Protein AF-A0A940LRX6-F1 (afdb_monomer_lite)

Foldseek 3Di:
DDLQVLLVVLCVLCVVLVHHLCNLCVQLVHHVVLSVQQHPDPVRPDRDDDDPSSSVSSVVSSVVSVVVVVVVVVD

Structure (mmCIF, N/CA/C/O backbone):
data_AF-A0A940LRX6-F1
#
_entry.id   AF-A0A940LRX6-F1
#
loop_
_atom_site.group_PDB
_atom_site.id
_atom_site.type_symbol
_atom_site.label_atom_id
_atom_site.label_alt_id
_atom_site.label_comp_id
_atom_site.label_asym_id
_atom_site.label_entity_id
_atom_site.label_seq_id
_atom_site.pdbx_PDB_ins_code
_atom_site.Cartn_x
_atom_site.Cartn_y
_atom_site.Cartn_z
_atom_site.occupancy
_atom_site.B_iso_or_equiv
_atom_site.auth_seq_id
_atom_site.auth_comp_id
_atom_site.auth_asym_id
_atom_site.auth_atom_id
_atom_site.pdbx_PDB_model_num
ATOM 1 N N . MET A 1 1 ? -0.983 11.339 -15.214 1.00 60.78 1 MET A N 1
ATOM 2 C CA . MET A 1 1 ? -0.779 11.030 -13.786 1.00 60.78 1 MET A CA 1
ATOM 3 C C . MET A 1 1 ? 0.513 10.239 -13.706 1.00 60.78 1 MET A C 1
ATOM 5 O O . MET A 1 1 ? 0.624 9.243 -14.409 1.00 60.78 1 MET A O 1
ATOM 9 N N . ASP A 1 2 ? 1.513 10.748 -12.993 1.00 88.94 2 ASP A N 1
ATOM 10 C CA . ASP A 1 2 ? 2.814 10.087 -12.845 1.00 88.94 2 ASP A CA 1
ATOM 11 C C . ASP A 1 2 ? 2.696 8.899 -11.869 1.00 88.94 2 ASP A C 1
ATOM 13 O O . ASP A 1 2 ? 1.940 8.956 -10.896 1.00 88.94 2 ASP A O 1
ATOM 17 N N . GLN A 1 3 ? 3.430 7.812 -12.118 1.00 88.06 3 GLN A N 1
ATOM 18 C CA . GLN A 1 3 ? 3.416 6.620 -11.268 1.00 88.06 3 GLN A CA 1
ATOM 19 C C . GLN A 1 3 ? 3.772 6.967 -9.818 1.00 88.06 3 GLN A C 1
ATOM 21 O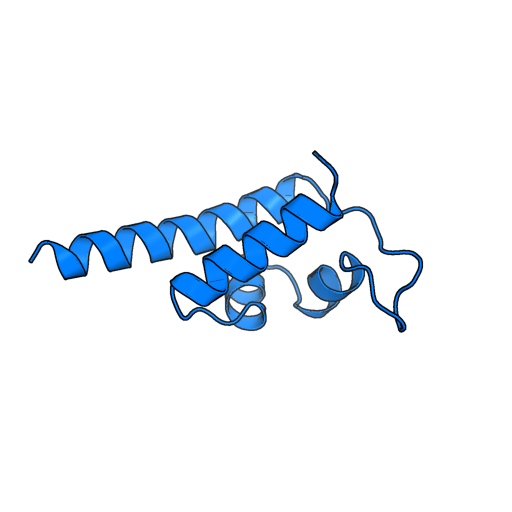 O . GLN A 1 3 ? 3.164 6.425 -8.899 1.00 88.06 3 GLN A O 1
ATOM 26 N N . GLN A 1 4 ? 4.714 7.886 -9.590 1.00 93.75 4 GLN A N 1
ATOM 27 C CA . GLN A 1 4 ? 5.091 8.277 -8.227 1.00 93.75 4 GLN A CA 1
ATOM 28 C C . GLN A 1 4 ? 3.945 8.979 -7.490 1.00 93.75 4 GLN A C 1
ATOM 30 O O . GLN A 1 4 ? 3.760 8.755 -6.295 1.00 93.75 4 GLN A O 1
ATOM 35 N N . GLN A 1 5 ? 3.120 9.747 -8.207 1.00 94.31 5 GLN A N 1
ATOM 36 C CA . GLN A 1 5 ? 1.918 10.361 -7.639 1.00 94.31 5 GLN A CA 1
ATOM 37 C C . GLN A 1 5 ? 0.890 9.302 -7.232 1.00 94.31 5 GLN A C 1
ATOM 39 O O . GLN A 1 5 ? 0.309 9.407 -6.156 1.00 94.31 5 GLN A O 1
ATOM 44 N N . ILE A 1 6 ? 0.705 8.260 -8.052 1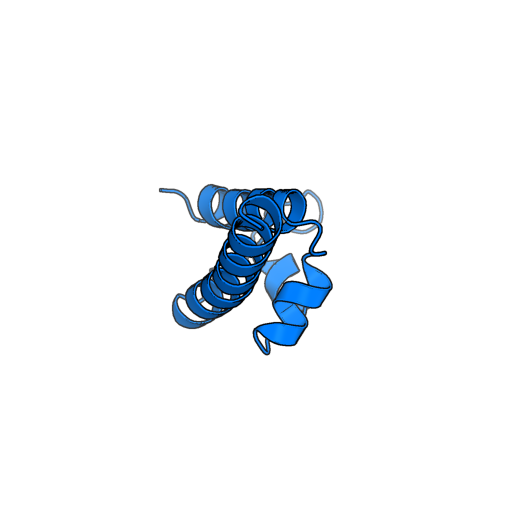.00 94.00 6 ILE A N 1
ATOM 45 C CA . ILE A 1 6 ? -0.182 7.133 -7.723 1.00 94.00 6 ILE A CA 1
ATOM 46 C C . ILE A 1 6 ? 0.314 6.438 -6.454 1.00 94.00 6 ILE A C 1
ATOM 48 O O . ILE A 1 6 ? -0.453 6.255 -5.514 1.00 94.00 6 ILE A O 1
ATOM 52 N N . ILE A 1 7 ? 1.605 6.101 -6.389 1.00 94.50 7 ILE A N 1
ATOM 53 C CA . ILE A 1 7 ? 2.183 5.428 -5.221 1.00 94.50 7 ILE A CA 1
ATOM 54 C C . ILE A 1 7 ? 2.044 6.280 -3.952 1.00 94.50 7 ILE A C 1
ATOM 56 O O . ILE A 1 7 ? 1.608 5.755 -2.930 1.00 94.50 7 ILE A O 1
ATOM 60 N N . SER A 1 8 ? 2.330 7.584 -4.021 1.00 94.56 8 SER A N 1
ATOM 61 C CA . SER A 1 8 ? 2.138 8.502 -2.888 1.00 94.56 8 SER A CA 1
ATOM 62 C C . SER A 1 8 ? 0.674 8.566 -2.446 1.00 94.56 8 SER A C 1
ATOM 64 O O . SER A 1 8 ? 0.384 8.498 -1.255 1.00 94.56 8 SER A O 1
ATOM 66 N N . ALA A 1 9 ? -0.266 8.622 -3.394 1.00 95.69 9 ALA A N 1
ATOM 67 C CA . ALA A 1 9 ? -1.691 8.666 -3.084 1.00 95.69 9 ALA A CA 1
ATOM 68 C C . ALA A 1 9 ? -2.178 7.394 -2.368 1.00 95.69 9 ALA A C 1
ATOM 70 O O . ALA A 1 9 ? -3.021 7.483 -1.473 1.00 95.69 9 ALA A O 1
ATOM 71 N N . LEU A 1 10 ? -1.643 6.218 -2.719 1.00 95.94 10 LEU A N 1
ATOM 72 C CA . LEU A 1 10 ? -1.938 4.968 -2.009 1.00 95.94 10 LEU A CA 1
ATOM 73 C C . LEU A 1 10 ? -1.447 5.015 -0.561 1.00 95.94 10 LEU A C 1
ATOM 75 O O . LEU A 1 10 ? -2.180 4.614 0.341 1.00 95.94 10 LEU A O 1
ATOM 79 N N . GLU A 1 11 ? -0.241 5.535 -0.324 1.00 96.50 11 GLU A N 1
ATOM 80 C CA . GLU A 1 11 ? 0.299 5.674 1.032 1.00 96.50 11 GLU A CA 1
ATOM 81 C C . GLU A 1 11 ? -0.521 6.644 1.877 1.00 96.50 11 GLU A C 1
ATOM 83 O O . GLU A 1 11 ? -0.859 6.331 3.019 1.00 96.50 11 GLU A O 1
ATOM 88 N N . ASP A 1 12 ? -0.898 7.789 1.308 1.00 97.25 12 ASP A N 1
ATOM 89 C CA . ASP A 1 12 ? -1.710 8.782 2.005 1.00 97.25 12 ASP A CA 1
ATOM 90 C C . ASP A 1 12 ? -3.093 8.232 2.355 1.00 97.25 12 ASP A C 1
ATOM 92 O O . ASP A 1 12 ? -3.579 8.439 3.468 1.00 97.25 12 ASP A O 1
ATOM 96 N N . ARG A 1 13 ? -3.728 7.496 1.435 1.00 97.38 13 ARG A N 1
ATOM 97 C CA . ARG A 1 13 ? -5.013 6.832 1.696 1.00 97.38 13 ARG A CA 1
ATOM 98 C C . ARG A 1 13 ? -4.891 5.774 2.786 1.00 97.38 13 ARG A C 1
ATOM 100 O O . ARG A 1 13 ? -5.658 5.810 3.742 1.00 97.38 13 ARG A O 1
ATOM 107 N N . ALA A 1 14 ? -3.902 4.886 2.688 1.00 97.12 14 ALA A N 1
ATOM 108 C CA . ALA A 1 14 ? -3.650 3.860 3.698 1.00 97.12 14 ALA A CA 1
ATOM 109 C C . ALA A 1 14 ? -3.404 4.480 5.086 1.00 97.12 14 ALA A C 1
ATOM 111 O O . ALA A 1 14 ? -3.966 4.028 6.084 1.00 97.12 14 ALA A O 1
ATOM 112 N N . LYS A 1 15 ? -2.635 5.576 5.144 1.00 96.81 15 LYS A N 1
ATOM 113 C CA . LYS A 1 15 ? -2.374 6.330 6.375 1.00 96.81 15 LYS A CA 1
ATOM 114 C C . LYS A 1 15 ? -3.643 6.945 6.965 1.00 96.81 15 LYS A C 1
ATOM 116 O O . LYS A 1 15 ? -3.813 6.880 8.179 1.00 96.81 15 LYS A O 1
ATOM 121 N N . ARG A 1 16 ? -4.532 7.515 6.140 1.00 96.44 16 ARG A N 1
ATOM 122 C CA . ARG A 1 16 ? -5.804 8.105 6.604 1.00 96.44 16 ARG A CA 1
ATOM 123 C C . ARG A 1 16 ? -6.707 7.094 7.301 1.00 96.44 16 ARG A C 1
ATOM 125 O O . ARG A 1 16 ? -7.343 7.451 8.279 1.00 96.44 16 ARG A O 1
ATOM 132 N N . VAL A 1 17 ? -6.706 5.843 6.847 1.00 94.50 17 VAL A N 1
ATOM 133 C CA . VAL A 1 17 ? -7.481 4.755 7.470 1.00 94.50 17 VAL A CA 1
ATOM 134 C C . VAL A 1 17 ? -6.699 3.965 8.528 1.00 94.50 17 VAL A C 1
ATOM 136 O O . VAL A 1 17 ? -7.095 2.863 8.921 1.00 94.50 17 VAL A O 1
ATOM 139 N N . GLY A 1 18 ? -5.550 4.494 8.964 1.00 95.38 18 GLY A N 1
ATOM 140 C CA . GLY A 1 18 ? -4.721 3.897 10.009 1.00 95.38 18 GLY A CA 1
ATOM 141 C C . GLY A 1 18 ? -4.112 2.542 9.638 1.00 95.38 18 GLY A C 1
ATOM 142 O O . GLY A 1 18 ? -3.801 1.755 10.530 1.00 95.38 18 GLY A O 1
ATOM 143 N N . LEU A 1 19 ? -3.951 2.235 8.346 1.00 95.06 19 LEU A N 1
ATOM 144 C CA . LEU A 1 19 ? -3.453 0.943 7.879 1.00 95.06 19 LEU A CA 1
ATOM 145 C C . LEU A 1 19 ? -2.001 1.069 7.378 1.00 95.06 19 LEU A C 1
ATOM 147 O O . LEU A 1 19 ? -1.753 1.717 6.360 1.00 95.06 19 LEU A O 1
ATOM 151 N N . PRO A 1 20 ? -1.013 0.450 8.053 1.00 96.38 20 PRO A N 1
ATOM 152 C CA . PRO A 1 20 ? 0.372 0.488 7.600 1.00 96.38 20 PRO A CA 1
ATOM 153 C C . PRO A 1 20 ? 0.533 -0.148 6.217 1.00 96.38 20 PRO A C 1
ATOM 155 O O . PRO A 1 20 ? 0.005 -1.228 5.952 1.00 96.38 20 PRO A O 1
ATOM 158 N N . MET A 1 21 ? 1.344 0.466 5.354 1.00 96.19 21 MET A N 1
ATOM 159 C CA . MET A 1 21 ? 1.532 0.003 3.973 1.00 96.19 21 MET A CA 1
ATOM 160 C C . MET A 1 21 ? 2.033 -1.447 3.882 1.00 96.19 21 MET A C 1
ATOM 162 O O . MET A 1 21 ? 1.664 -2.179 2.968 1.00 96.19 21 MET A O 1
ATOM 166 N N . ALA A 1 22 ? 2.836 -1.893 4.854 1.00 96.25 22 ALA A N 1
ATOM 167 C CA . ALA A 1 22 ? 3.289 -3.280 4.939 1.00 96.25 22 ALA A CA 1
ATOM 168 C C . ALA A 1 22 ? 2.124 -4.270 5.119 1.00 96.25 22 ALA A C 1
ATOM 170 O O . ALA A 1 22 ? 2.112 -5.328 4.492 1.00 96.25 22 ALA A O 1
ATOM 171 N N . GLU A 1 23 ? 1.132 -3.905 5.931 1.00 97.06 23 GLU A N 1
ATOM 172 C CA . GLU A 1 23 ? -0.067 -4.711 6.154 1.00 97.06 23 GLU A CA 1
ATOM 173 C C . GLU A 1 23 ? -0.981 -4.685 4.926 1.00 97.06 23 GLU A C 1
ATOM 175 O O . GLU A 1 23 ? -1.466 -5.733 4.504 1.00 97.06 23 GLU A O 1
ATOM 180 N N . VAL A 1 24 ? -1.147 -3.523 4.282 1.00 97.75 24 VAL A N 1
ATOM 181 C CA . VAL A 1 24 ? -1.878 -3.435 3.007 1.00 97.75 24 VAL A CA 1
ATOM 182 C C . VAL A 1 24 ? -1.251 -4.353 1.957 1.00 97.75 24 VAL A C 1
ATOM 184 O O . VAL A 1 24 ? -1.954 -5.134 1.322 1.00 97.75 24 VAL A O 1
ATOM 187 N N . CYS A 1 25 ? 0.076 -4.301 1.798 1.00 97.38 25 CYS A N 1
ATOM 188 C CA . CYS A 1 25 ? 0.803 -5.155 0.860 1.00 97.38 25 CYS A CA 1
ATOM 189 C C . CYS A 1 25 ? 0.568 -6.637 1.173 1.00 97.38 25 CYS A C 1
ATOM 191 O O . CYS A 1 25 ? 0.215 -7.404 0.278 1.00 97.38 25 CYS A O 1
ATOM 193 N N . LYS A 1 26 ? 0.681 -7.027 2.449 1.00 97.44 26 LYS A N 1
ATOM 194 C CA . LYS A 1 26 ? 0.431 -8.400 2.900 1.00 97.44 26 LYS A CA 1
ATOM 195 C C . LYS A 1 26 ? -0.981 -8.872 2.537 1.00 97.44 26 LYS A C 1
ATOM 197 O O . LYS A 1 26 ? -1.118 -9.951 1.967 1.00 97.44 26 LYS A O 1
ATOM 202 N N . ARG A 1 27 ? -2.011 -8.060 2.798 1.00 97.19 27 ARG A N 1
ATOM 203 C CA . ARG A 1 27 ? -3.413 -8.358 2.440 1.00 97.19 27 ARG A CA 1
ATOM 204 C C . ARG A 1 27 ? -3.636 -8.421 0.930 1.00 97.19 27 ARG A C 1
ATOM 206 O O . ARG A 1 27 ? -4.376 -9.272 0.458 1.00 97.19 27 ARG A O 1
ATOM 213 N N . ALA A 1 28 ? -2.934 -7.583 0.172 1.00 96.88 28 ALA A N 1
ATOM 214 C CA . ALA A 1 28 ? -2.956 -7.581 -1.288 1.00 96.88 28 ALA A CA 1
ATOM 215 C C . ALA A 1 28 ? -2.152 -8.743 -1.917 1.00 96.88 28 ALA A C 1
ATOM 217 O O . ALA A 1 28 ? -2.093 -8.860 -3.144 1.00 96.88 28 ALA A O 1
ATOM 218 N N . GLY A 1 29 ? -1.503 -9.595 -1.110 1.00 96.88 29 GLY A N 1
ATOM 219 C CA . GLY A 1 29 ? -0.643 -10.681 -1.591 1.00 96.88 29 GLY A CA 1
ATOM 220 C C . GLY A 1 29 ? 0.647 -10.187 -2.256 1.00 96.88 29 GLY A C 1
ATOM 221 O O . GLY A 1 29 ? 1.204 -10.860 -3.122 1.00 96.88 29 GLY A O 1
ATOM 222 N N . ILE A 1 30 ? 1.110 -8.992 -1.890 1.00 96.00 30 ILE A N 1
ATOM 223 C CA . ILE A 1 30 ? 2.308 -8.342 -2.422 1.00 96.00 30 ILE A CA 1
ATOM 224 C C . ILE A 1 30 ? 3.338 -8.254 -1.302 1.00 96.00 30 ILE A C 1
ATOM 226 O O . ILE A 1 30 ? 3.056 -7.802 -0.196 1.00 96.00 30 ILE A O 1
ATOM 230 N N . HIS A 1 31 ? 4.573 -8.662 -1.578 1.00 95.56 31 HIS A N 1
ATOM 231 C CA . HIS A 1 31 ? 5.633 -8.508 -0.590 1.00 95.56 31 HIS A CA 1
ATOM 232 C C . HIS A 1 31 ? 5.953 -7.010 -0.375 1.00 95.56 31 HIS A C 1
ATOM 234 O O . HIS A 1 31 ? 6.125 -6.298 -1.367 1.00 95.56 31 HIS A O 1
ATOM 240 N N . PRO A 1 32 ? 6.106 -6.505 0.866 1.00 94.50 32 PRO A N 1
ATOM 241 C CA . PRO A 1 32 ? 6.363 -5.081 1.118 1.00 94.50 32 PRO A CA 1
ATOM 242 C C . PRO A 1 32 ? 7.590 -4.533 0.379 1.00 94.50 32 PRO A C 1
ATOM 244 O O . PRO A 1 32 ? 7.569 -3.413 -0.122 1.00 94.50 32 PRO A O 1
ATOM 247 N N . THR A 1 33 ? 8.641 -5.345 0.221 1.00 94.19 33 THR A N 1
ATOM 248 C CA . THR A 1 33 ? 9.836 -4.936 -0.542 1.00 94.19 33 THR A CA 1
ATOM 249 C C . THR A 1 33 ? 9.563 -4.759 -2.037 1.00 94.19 33 THR A C 1
ATOM 251 O O . THR A 1 33 ? 10.261 -3.983 -2.688 1.00 94.19 33 THR A O 1
ATOM 254 N N . THR A 1 34 ? 8.553 -5.435 -2.595 1.00 94.69 34 THR A N 1
ATOM 255 C CA . THR A 1 34 ? 8.093 -5.205 -3.971 1.00 94.69 34 THR A CA 1
ATOM 256 C C . THR A 1 34 ? 7.524 -3.800 -4.098 1.00 94.69 34 THR A C 1
ATOM 258 O O . THR A 1 34 ? 7.909 -3.081 -5.014 1.00 94.69 34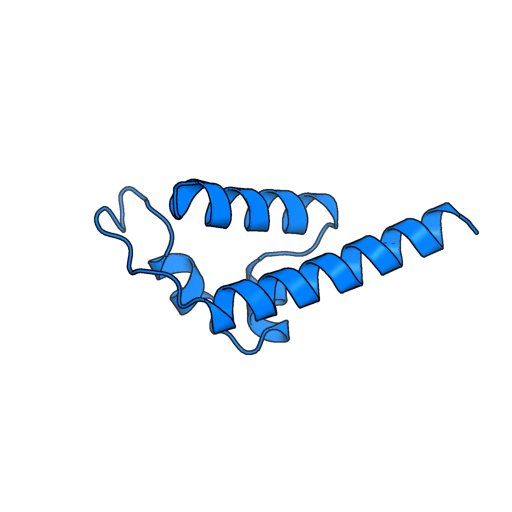 THR A O 1
ATOM 261 N N . PHE A 1 35 ? 6.695 -3.379 -3.140 1.00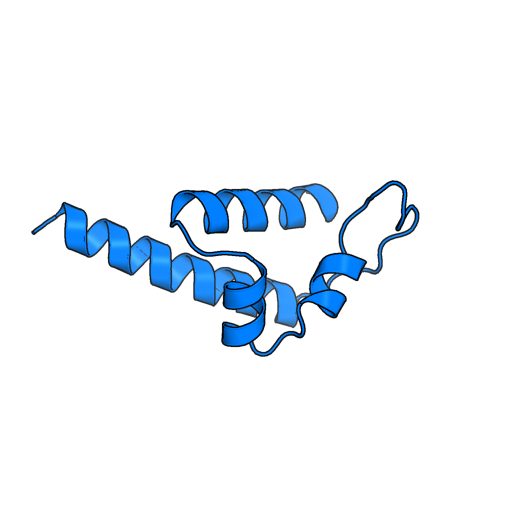 94.31 35 PHE A N 1
ATOM 262 C CA . PHE A 1 35 ? 6.152 -2.023 -3.099 1.00 94.31 35 PHE A CA 1
ATOM 263 C C . PHE A 1 35 ? 7.250 -0.972 -2.892 1.00 94.31 35 PHE A C 1
ATOM 265 O O . PHE A 1 35 ? 7.305 0.016 -3.618 1.00 94.31 35 PHE A O 1
ATOM 272 N N . SER A 1 36 ? 8.201 -1.210 -1.978 1.00 92.50 36 SER A N 1
ATOM 273 C CA . SER A 1 36 ? 9.328 -0.290 -1.755 1.00 92.50 36 SER A CA 1
ATOM 274 C C . SER A 1 36 ? 10.164 -0.040 -3.016 1.00 92.50 36 SER A C 1
ATOM 276 O O . SER A 1 36 ? 10.688 1.055 -3.190 1.00 92.50 36 SER A O 1
ATOM 278 N N . ARG A 1 37 ? 10.267 -1.020 -3.925 1.00 94.75 37 ARG A N 1
ATOM 279 C CA . ARG A 1 37 ? 10.990 -0.878 -5.204 1.00 94.75 37 ARG A CA 1
ATOM 280 C C . ARG A 1 37 ? 10.281 0.023 -6.216 1.00 94.75 37 ARG A C 1
ATOM 282 O O . ARG A 1 37 ? 10.927 0.450 -7.173 1.00 94.75 37 ARG A O 1
ATOM 289 N N . TRP A 1 38 ? 8.994 0.310 -6.032 1.00 94.81 38 TRP A N 1
ATOM 290 C CA . TRP A 1 38 ? 8.235 1.226 -6.891 1.00 94.81 38 TRP A CA 1
ATOM 291 C C . TRP A 1 38 ? 8.395 2.693 -6.489 1.00 94.81 38 TRP A C 1
ATOM 293 O O . TRP A 1 38 ? 8.077 3.581 -7.281 1.00 94.81 38 TRP A O 1
ATOM 303 N N . LYS A 1 39 ? 8.895 2.943 -5.274 1.00 93.06 39 LYS A N 1
ATOM 304 C CA . LYS A 1 39 ? 9.057 4.280 -4.705 1.00 93.06 39 LYS A CA 1
ATOM 305 C C . LYS A 1 39 ? 10.385 4.905 -5.097 1.00 93.06 39 LYS A C 1
ATOM 307 O O . LYS A 1 39 ? 11.437 4.315 -4.846 1.00 93.06 39 LYS A O 1
ATOM 312 N N . LEU A 1 40 ? 10.339 6.125 -5.615 1.00 92.31 40 LEU A N 1
ATOM 313 C CA . LEU A 1 40 ? 11.515 6.974 -5.730 1.00 92.31 40 LEU A CA 1
ATOM 314 C C . LEU A 1 40 ? 12.029 7.327 -4.326 1.00 92.31 40 LEU A C 1
ATOM 316 O O . LEU A 1 40 ? 11.272 7.77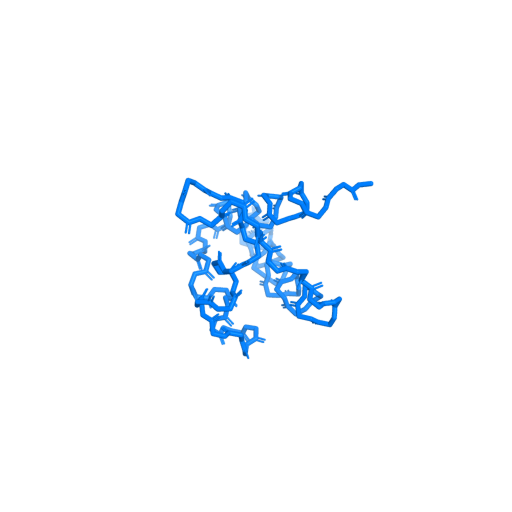0 -3.465 1.00 92.31 40 LEU A O 1
ATOM 320 N N . SER A 1 41 ? 13.317 7.105 -4.079 1.00 91.19 41 SER A N 1
ATOM 321 C CA . SER A 1 41 ? 13.998 7.550 -2.856 1.00 91.19 41 SER A CA 1
ATOM 322 C C . SER A 1 41 ? 15.492 7.717 -3.116 1.00 91.19 41 SER A C 1
ATOM 324 O O . SER A 1 41 ? 15.996 7.223 -4.121 1.00 91.19 41 SER A O 1
ATOM 326 N N . GLU A 1 42 ? 16.233 8.328 -2.191 1.00 91.62 42 GLU A N 1
ATOM 327 C CA . GLU A 1 42 ? 17.701 8.425 -2.293 1.00 91.62 42 GLU A CA 1
ATOM 328 C C . GLU A 1 42 ? 18.372 7.053 -2.472 1.00 91.62 42 GLU A C 1
ATOM 330 O O . GLU A 1 42 ? 19.343 6.911 -3.210 1.00 91.62 42 GLU A O 1
ATOM 335 N N . ARG A 1 43 ? 17.813 6.012 -1.839 1.00 89.69 43 ARG A N 1
ATOM 336 C CA . ARG A 1 43 ? 18.294 4.623 -1.934 1.00 89.69 43 ARG A CA 1
ATOM 337 C C . ARG A 1 43 ? 17.705 3.850 -3.123 1.00 89.69 43 ARG A C 1
ATOM 339 O O . ARG A 1 43 ? 18.098 2.711 -3.358 1.00 89.69 43 ARG A O 1
ATOM 346 N N . ASN A 1 44 ? 16.760 4.442 -3.853 1.00 91.25 44 ASN A N 1
ATOM 347 C CA . ASN A 1 44 ? 16.126 3.889 -5.051 1.00 91.25 44 ASN A CA 1
ATOM 348 C C . ASN A 1 44 ? 15.877 5.012 -6.078 1.00 91.25 44 ASN A C 1
ATOM 350 O O . ASN A 1 44 ? 14.728 5.420 -6.272 1.00 91.25 44 ASN A O 1
ATOM 354 N N . PRO A 1 45 ? 16.939 5.547 -6.709 1.00 91.88 45 PRO A N 1
ATOM 355 C CA . PRO A 1 45 ? 16.827 6.674 -7.636 1.00 91.88 45 PRO A CA 1
ATOM 356 C C . PRO A 1 45 ? 16.172 6.289 -8.971 1.00 91.88 45 PRO A C 1
ATOM 358 O O . PRO A 1 45 ? 15.768 7.161 -9.733 1.00 91.88 45 PRO A O 1
ATOM 361 N N . GLN A 1 46 ? 16.066 4.988 -9.264 1.00 92.00 46 GLN A N 1
ATOM 362 C CA . GLN A 1 46 ? 15.457 4.446 -10.480 1.00 92.00 46 GLN A CA 1
ATOM 363 C C . GLN A 1 46 ? 14.416 3.377 -10.109 1.00 92.00 46 GLN A C 1
ATOM 365 O O . GLN A 1 46 ? 14.697 2.176 -10.179 1.00 92.00 46 GLN A O 1
ATOM 370 N N . PRO A 1 47 ? 13.221 3.793 -9.653 1.00 91.62 47 PRO A N 1
ATOM 371 C CA . PRO A 1 47 ? 12.188 2.867 -9.220 1.00 91.62 47 PRO A CA 1
ATOM 372 C C . PRO A 1 47 ? 11.675 1.995 -10.364 1.00 91.62 47 PRO A C 1
ATOM 374 O O . PRO A 1 47 ? 11.562 2.419 -11.514 1.00 91.62 47 PRO A O 1
ATOM 377 N N . LYS A 1 48 ? 11.299 0.761 -10.025 1.00 91.25 48 LYS A N 1
ATOM 378 C CA . LYS A 1 48 ? 10.650 -0.143 -10.975 1.00 91.25 48 LYS A CA 1
ATOM 379 C C . LYS A 1 48 ? 9.205 0.278 -11.213 1.00 91.25 48 LYS A C 1
ATOM 381 O O . LYS A 1 48 ? 8.521 0.748 -10.304 1.00 91.25 48 LYS A O 1
ATOM 386 N N . GLY A 1 49 ? 8.730 0.033 -12.430 1.00 88.25 49 GLY A N 1
ATOM 387 C CA . GLY A 1 49 ? 7.320 0.176 -12.766 1.00 88.25 49 GLY A CA 1
ATOM 388 C C . GLY A 1 49 ? 6.438 -0.692 -11.866 1.00 88.25 49 GLY A C 1
ATOM 389 O O . GLY A 1 49 ? 6.750 -1.866 -11.634 1.00 88.25 49 GLY A O 1
ATOM 390 N N . ALA A 1 50 ? 5.349 -0.125 -11.355 1.00 90.88 50 ALA A N 1
ATOM 391 C CA . ALA A 1 50 ? 4.336 -0.896 -10.651 1.00 90.88 50 ALA A CA 1
ATOM 392 C C . ALA A 1 50 ? 3.464 -1.624 -11.681 1.00 90.88 50 ALA A C 1
ATOM 394 O O . ALA A 1 50 ? 2.979 -1.022 -12.638 1.00 90.88 50 ALA A O 1
ATOM 395 N N . ALA A 1 51 ? 3.256 -2.928 -11.501 1.00 91.38 51 ALA A N 1
ATOM 396 C CA . ALA A 1 51 ? 2.353 -3.671 -12.372 1.00 91.38 51 ALA A CA 1
ATOM 397 C C . ALA A 1 51 ? 0.902 -3.271 -12.067 1.00 91.38 51 ALA A C 1
ATOM 399 O O . ALA A 1 51 ? 0.489 -3.321 -10.907 1.00 91.38 51 ALA A O 1
ATOM 400 N N . ILE A 1 52 ? 0.122 -2.938 -13.101 1.00 93.00 52 ILE A N 1
ATOM 401 C CA . ILE A 1 52 ? -1.284 -2.509 -12.975 1.00 93.00 52 ILE A CA 1
ATOM 402 C C . ILE A 1 52 ? -2.114 -3.463 -12.090 1.00 93.00 52 ILE A C 1
ATOM 404 O O . ILE A 1 52 ? -2.783 -2.975 -11.178 1.00 93.00 52 ILE A O 1
ATOM 408 N N . PRO A 1 53 ? -2.034 -4.806 -12.241 1.00 95.62 53 PRO A N 1
ATOM 409 C CA . PRO A 1 53 ? -2.801 -5.717 -11.387 1.00 95.62 53 PRO A CA 1
ATOM 410 C C . PRO A 1 53 ? -2.430 -5.619 -9.905 1.00 95.62 53 PRO A C 1
ATOM 412 O O . PRO A 1 53 ? -3.268 -5.827 -9.034 1.00 95.62 53 PRO A O 1
ATOM 415 N N . SER A 1 54 ? -1.170 -5.314 -9.602 1.00 95.38 54 SER A N 1
ATOM 416 C CA . SER A 1 54 ? -0.700 -5.190 -8.227 1.00 95.38 54 SER A CA 1
ATOM 417 C C . SER A 1 54 ? -1.156 -3.875 -7.595 1.00 95.38 54 SER A C 1
ATOM 419 O O . SER A 1 54 ? -1.528 -3.865 -6.426 1.00 95.38 54 SER A O 1
ATOM 421 N N . VAL A 1 55 ? -1.185 -2.787 -8.371 1.00 95.56 55 VAL A N 1
ATOM 422 C CA . VAL A 1 55 ? -1.762 -1.504 -7.937 1.00 95.56 55 VAL A CA 1
ATOM 423 C C . VAL A 1 55 ? -3.244 -1.678 -7.604 1.00 95.56 55 VAL A C 1
ATOM 425 O O . VAL A 1 55 ? -3.657 -1.336 -6.500 1.00 95.56 55 VAL A O 1
ATOM 428 N N . ALA A 1 56 ? -4.008 -2.323 -8.490 1.00 96.69 56 ALA A N 1
ATOM 429 C CA . ALA A 1 56 ? -5.434 -2.577 -8.279 1.00 96.69 56 ALA A CA 1
ATOM 430 C C . ALA A 1 56 ? -5.719 -3.392 -7.000 1.00 96.69 56 ALA A C 1
ATOM 432 O O . ALA A 1 56 ? -6.664 -3.104 -6.270 1.00 96.69 56 ALA A O 1
ATOM 433 N N . LYS A 1 57 ? -4.880 -4.388 -6.678 1.00 97.62 57 LYS A N 1
ATOM 434 C CA . LYS A 1 57 ? -5.012 -5.164 -5.430 1.00 97.62 57 LYS A CA 1
ATOM 435 C C . LYS A 1 57 ? -4.785 -4.315 -4.179 1.00 97.62 57 LYS A C 1
ATOM 437 O O . LYS A 1 57 ? -5.491 -4.488 -3.192 1.00 97.62 57 LYS A O 1
ATOM 442 N N . ILE A 1 58 ? -3.806 -3.410 -4.208 1.00 97.19 58 ILE A N 1
ATOM 443 C CA . ILE A 1 58 ? -3.550 -2.482 -3.097 1.00 97.19 58 ILE A CA 1
ATOM 444 C C . ILE A 1 58 ? -4.727 -1.523 -2.927 1.00 97.19 58 ILE A C 1
ATOM 446 O O . ILE A 1 58 ? -5.187 -1.314 -1.806 1.00 97.19 58 ILE A O 1
ATOM 450 N N . GLU A 1 59 ? -5.237 -0.976 -4.031 1.00 97.25 59 GLU A N 1
ATOM 451 C CA . GLU A 1 59 ? -6.406 -0.095 -4.018 1.00 97.25 59 GLU A CA 1
ATOM 452 C C . GLU A 1 59 ? -7.633 -0.770 -3.412 1.00 97.25 59 GLU A C 1
ATOM 454 O O . GLU A 1 59 ? -8.301 -0.150 -2.588 1.00 97.25 59 GLU A O 1
ATOM 459 N N . ALA A 1 60 ? -7.894 -2.033 -3.764 1.00 97.94 60 ALA A N 1
ATOM 460 C CA . ALA A 1 60 ? -9.011 -2.799 -3.220 1.00 97.94 60 ALA A CA 1
ATOM 461 C C . ALA A 1 60 ? -8.933 -2.925 -1.690 1.00 97.94 60 ALA A C 1
ATOM 463 O O . ALA A 1 60 ? -9.895 -2.601 -1.000 1.00 97.94 60 ALA A O 1
ATOM 464 N N . VAL A 1 61 ? -7.766 -3.289 -1.145 1.00 97.88 61 VAL A N 1
ATOM 465 C CA . VAL A 1 61 ? -7.570 -3.418 0.312 1.00 97.88 61 VAL A CA 1
ATOM 466 C C . VAL A 1 61 ? -7.788 -2.089 1.040 1.00 97.88 61 VAL A C 1
ATOM 468 O O . VAL A 1 61 ? -8.372 -2.054 2.124 1.00 97.88 61 VAL A O 1
ATOM 471 N N . ILE A 1 62 ? -7.308 -0.985 0.466 1.00 97.94 62 ILE A N 1
ATOM 472 C CA . ILE A 1 62 ? -7.500 0.349 1.046 1.00 97.94 62 ILE A CA 1
ATOM 473 C C . ILE A 1 62 ? -8.984 0.731 0.998 1.00 97.94 62 ILE A C 1
ATOM 475 O O . ILE A 1 62 ? -9.527 1.163 2.012 1.00 97.94 62 ILE A O 1
ATOM 479 N N . ALA A 1 63 ? -9.652 0.514 -0.138 1.00 97.25 63 ALA A N 1
ATOM 480 C CA . ALA A 1 63 ? -11.067 0.832 -0.323 1.00 97.25 63 ALA A CA 1
ATOM 481 C C . ALA A 1 63 ? -11.984 0.025 0.613 1.00 97.25 63 ALA A C 1
ATOM 483 O O . ALA A 1 63 ? -12.948 0.563 1.162 1.00 97.25 63 ALA A O 1
ATOM 484 N N . GLU A 1 64 ? -11.670 -1.251 0.854 1.00 96.25 64 GLU A N 1
ATOM 485 C CA . GLU A 1 64 ? -12.369 -2.084 1.841 1.00 96.25 64 GLU A CA 1
ATOM 486 C C . GLU A 1 64 ? -12.303 -1.468 3.242 1.00 96.25 64 GLU A C 1
ATOM 488 O O . GLU A 1 64 ? -13.314 -1.412 3.948 1.00 96.25 64 GLU A O 1
ATOM 493 N N . ARG A 1 65 ? -11.127 -0.960 3.636 1.00 95.31 65 ARG A N 1
ATOM 494 C CA . ARG A 1 65 ? -10.934 -0.312 4.936 1.00 95.31 65 ARG A CA 1
ATOM 495 C C . ARG A 1 65 ? -11.620 1.051 5.012 1.00 95.31 65 ARG A C 1
ATOM 497 O O . ARG A 1 65 ? -12.267 1.310 6.022 1.00 95.31 65 ARG A O 1
ATOM 504 N N . GLU A 1 66 ? -11.525 1.872 3.965 1.00 95.38 66 GLU A N 1
ATOM 505 C CA . GLU A 1 66 ? -12.250 3.150 3.843 1.00 95.38 66 GLU A CA 1
ATOM 506 C C . GLU A 1 66 ? -13.762 2.921 4.036 1.00 95.38 66 GLU A C 1
ATOM 508 O O . GLU A 1 66 ? -14.397 3.565 4.865 1.00 95.38 66 GLU A O 1
ATOM 513 N N . THR A 1 67 ? -14.322 1.906 3.370 1.00 95.00 67 THR A N 1
ATOM 514 C CA . THR A 1 67 ? -15.748 1.546 3.485 1.00 95.00 67 THR A CA 1
ATOM 515 C C . THR A 1 67 ? -16.120 1.012 4.875 1.00 95.00 67 THR A C 1
ATOM 517 O O . THR A 1 67 ? -17.273 1.119 5.296 1.00 95.00 67 THR A O 1
ATOM 520 N N . ALA A 1 68 ? -15.190 0.370 5.585 1.00 90.88 68 ALA A N 1
ATOM 521 C CA . ALA A 1 68 ? -15.420 -0.086 6.955 1.00 90.88 68 ALA A CA 1
ATOM 522 C C . ALA A 1 68 ? -15.440 1.088 7.950 1.00 90.88 68 ALA A C 1
ATOM 524 O O . ALA A 1 68 ? -16.336 1.132 8.787 1.00 90.88 68 ALA A O 1
ATOM 525 N N . GLU A 1 69 ? -14.516 2.048 7.819 1.00 88.12 69 GLU A N 1
ATOM 526 C CA . GLU A 1 69 ? -14.473 3.267 8.648 1.00 88.12 69 GLU A CA 1
ATOM 527 C C . GLU A 1 69 ? -15.733 4.123 8.464 1.00 88.12 69 GLU A C 1
ATOM 529 O O . GLU A 1 69 ? -16.395 4.469 9.441 1.00 88.12 69 GLU A O 1
ATOM 534 N N . SER A 1 70 ? -16.150 4.378 7.218 1.00 86.44 70 SER A N 1
ATOM 535 C CA . SER A 1 70 ? -17.371 5.158 6.963 1.00 86.44 70 SER A CA 1
ATOM 536 C C . SER A 1 70 ? -18.636 4.489 7.510 1.00 86.44 70 SER A C 1
ATOM 538 O O . SER A 1 70 ? -19.586 5.172 7.877 1.00 86.44 70 SER A O 1
ATOM 540 N N . ARG A 1 71 ? -18.667 3.149 7.589 1.00 82.50 71 ARG A N 1
ATOM 541 C CA . ARG A 1 71 ? -19.777 2.416 8.220 1.00 82.50 71 ARG A CA 1
ATOM 542 C C . ARG A 1 71 ? -19.768 2.530 9.742 1.00 82.50 71 ARG A C 1
ATOM 544 O O . ARG A 1 71 ? -20.846 2.557 10.322 1.00 82.50 71 ARG A O 1
ATOM 551 N N . SER A 1 72 ? -18.597 2.595 10.378 1.00 77.06 72 SER A N 1
ATOM 552 C CA . SER A 1 72 ? -18.507 2.807 11.828 1.00 77.06 72 SER A CA 1
ATOM 553 C C . SER A 1 72 ? -18.835 4.235 12.254 1.00 77.06 72 SER A C 1
ATOM 555 O O . SER A 1 72 ? -19.354 4.416 13.344 1.00 77.06 72 SER A O 1
ATOM 557 N N . GLU A 1 73 ? -18.571 5.237 11.415 1.00 72.69 73 GLU A N 1
ATOM 558 C CA . GLU A 1 73 ? -18.907 6.639 11.716 1.00 72.69 73 GLU A CA 1
ATOM 559 C C . GLU A 1 73 ? -20.411 6.945 11.595 1.00 72.69 73 GLU A C 1
ATOM 561 O O . GLU A 1 73 ? -20.887 7.931 12.150 1.00 72.69 73 GLU A O 1
ATOM 566 N N . ALA A 1 74 ? -21.160 6.119 10.860 1.00 68.94 74 ALA A N 1
ATOM 567 C CA . ALA A 1 74 ? -22.589 6.307 10.609 1.00 68.94 74 ALA A CA 1
ATOM 568 C C . ALA A 1 74 ? -23.515 5.562 11.598 1.00 68.94 74 ALA A C 1
ATOM 570 O O . ALA A 1 74 ? -24.736 5.656 11.450 1.00 68.94 74 ALA A O 1
ATOM 571 N N . ALA A 1 75 ? -22.957 4.805 12.551 1.00 57.72 75 ALA A N 1
ATOM 572 C CA . ALA A 1 75 ? -23.677 3.994 13.541 1.00 57.72 75 ALA A CA 1
ATOM 573 C C . ALA A 1 75 ? -23.601 4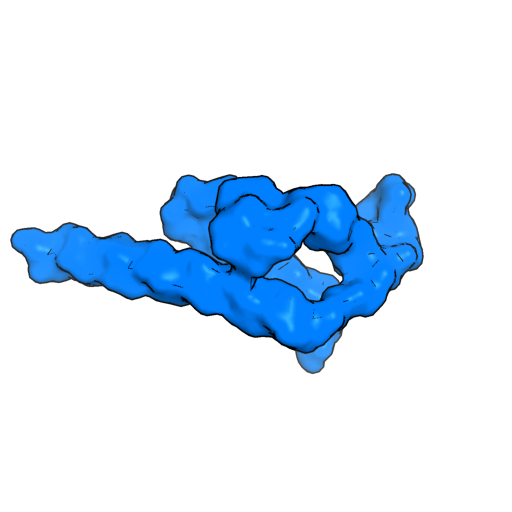.617 14.941 1.00 57.72 75 ALA A C 1
ATOM 575 O O . ALA A 1 75 ? -24.633 4.569 15.647 1.00 57.72 75 ALA A O 1
#

pLDDT: mean 92.53, std 7.58, range [57.72, 97.94]

Sequence (75 aa):
MDQQQIISALEDRAKRVGLPMAEVCKRAGIHPTTFSRWKLSERNPQPKGAAIPSVAKIEAVIAERETAESRSEAA

Secondary structure (DSSP, 8-state):
--HHHHHHHHHHHHHHTT--HHHHHHHTT--HHHHHTTS-BTTBSSPPPPPHHHHHHHHHHHHHHHHHHHHHHT-

Radius of gyration: 12.98 Å; chains: 1; bounding box: 42×22×27 Å